Protein AF-A0A2P4SV04-F1 (afdb_monomer)

Sequence (137 aa):
MSSPLPFFAEDCDCEG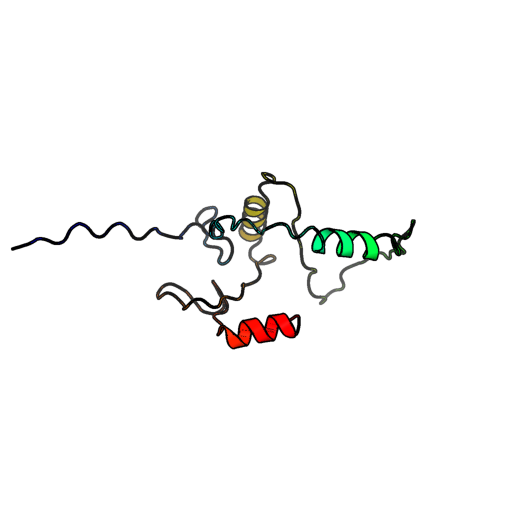YFNGQYIAGLRRSFRLSRKEKENNPNEAKQADQADAAELLTYEEVTKYQQQPGEQRRLIVLIGCLGARLNELKQKVVSENPQEYGVAVPHTTRSKKSHEKEGVEYNFVSKQSFETDVQQNK

InterPro domains:
  IPR008144 Guanylate kinase-like domain [PS50052] (72-137)
  IPR008145 Guanylate kinase/L-type calcium channel beta subunit [PF00625] (71-137)
  IPR020590 Guanylate kinase, conserved site [PS00856] (107-124)
  IPR027417 P-loop containing nucleoside triphosphate hydrolase [G3DSA:3.40.50.300] (59-137)
  IPR027417 P-loop containing nucleoside triphosphate hydrolase [SSF52540] (70-137)
  IPR050716 Membrane-associated guanylate kinase [PTHR23122] (24-137)

pLDDT: mean 76.56, std 19.96, range [33.5, 97.31]

Solvent-accessible surface area (backbone atoms only — not comparable to full-atom values): 9489 Å² total; per-residue (Å²): 138,84,79,82,76,82,82,76,71,84,80,75,87,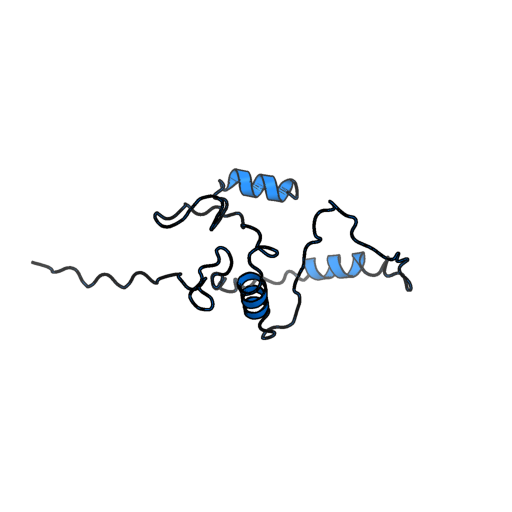74,55,29,56,56,97,87,42,79,41,66,66,56,39,79,71,77,81,73,74,80,72,82,69,80,80,58,78,66,63,65,56,56,58,63,66,65,59,73,81,70,73,63,97,70,80,94,82,76,91,84,75,92,54,95,89,58,81,81,79,88,86,84,90,82,79,63,94,86,66,51,60,70,56,53,53,49,49,54,29,71,76,36,62,92,81,40,82,72,79,61,48,77,39,62,62,82,84,57,93,91,61,48,82,72,46,55,29,39,73,41,54,63,69,57,53,54,47,30,60,75,66,76,98

Foldseek 3Di:
DDDDDDDDDDPPLDPCADPNDHAAPLGDDDPPPPPPDPPPVVVVVVVVVVPVPDPDPDDDDDDDDDDVPDDDDDDDDDDDPPPPVSVVLSVVCVVCVVRDGDAAAADQDDDDPPDDDRRNHPHDHPVVVVVCVVVVD

Structure (mmCIF, N/CA/C/O backbone):
data_AF-A0A2P4SV04-F1
#
_entry.id   AF-A0A2P4SV04-F1
#
loop_
_atom_site.group_PDB
_atom_site.id
_atom_site.type_symbol
_atom_site.label_atom_id
_atom_site.label_alt_id
_atom_site.label_comp_id
_atom_site.label_asym_id
_atom_site.label_entity_id
_atom_site.label_seq_id
_atom_site.pdbx_PDB_ins_code
_atom_site.Cartn_x
_atom_site.Cartn_y
_atom_site.Cartn_z
_atom_site.occupancy
_atom_site.B_iso_or_equiv
_atom_site.auth_seq_id
_atom_site.auth_comp_id
_atom_site.auth_asym_id
_atom_site.auth_atom_id
_atom_site.pdbx_PDB_model_num
ATOM 1 N N . MET A 1 1 ? -53.921 10.717 1.944 1.00 39.47 1 MET A N 1
ATOM 2 C CA . MET A 1 1 ? -53.130 9.478 1.791 1.00 39.47 1 MET A CA 1
ATOM 3 C C . MET A 1 1 ? -51.997 9.794 0.830 1.00 39.47 1 MET A C 1
ATOM 5 O O . MET A 1 1 ? -52.243 9.875 -0.362 1.00 39.47 1 MET A O 1
ATOM 9 N N . SER A 1 2 ? -50.817 10.127 1.356 1.00 40.94 2 SER A N 1
ATOM 10 C CA . SER A 1 2 ? -49.639 10.446 0.542 1.00 40.94 2 SER A CA 1
ATOM 11 C C . SER A 1 2 ? -48.755 9.206 0.500 1.00 40.94 2 SER A C 1
ATOM 13 O O . SER A 1 2 ? -48.275 8.756 1.538 1.00 40.94 2 SER A O 1
ATOM 15 N N . SER A 1 3 ? -48.631 8.605 -0.676 1.00 45.47 3 SER A N 1
ATOM 16 C CA . SER A 1 3 ? -47.707 7.509 -0.965 1.00 45.47 3 SER A CA 1
ATOM 17 C C . SER A 1 3 ? -46.259 8.015 -0.906 1.00 45.47 3 SER A C 1
ATOM 19 O O . SER A 1 3 ? -45.981 9.053 -1.513 1.00 45.47 3 SER A O 1
ATOM 21 N N . PRO A 1 4 ? -45.319 7.321 -0.240 1.00 44.91 4 PRO A N 1
ATOM 22 C CA . PRO A 1 4 ? -43.917 7.696 -0.318 1.00 44.91 4 PRO A CA 1
ATOM 23 C C . PRO A 1 4 ? -43.344 7.368 -1.706 1.00 44.91 4 PRO A C 1
ATOM 25 O O . PRO A 1 4 ? -43.659 6.337 -2.299 1.00 44.91 4 PRO A O 1
ATOM 28 N N . LEU A 1 5 ? -42.519 8.287 -2.209 1.00 43.22 5 LEU A N 1
ATOM 29 C CA . LEU A 1 5 ? -41.742 8.178 -3.446 1.00 43.22 5 LEU A CA 1
ATOM 30 C C . LEU A 1 5 ? -40.757 6.994 -3.394 1.00 43.22 5 LEU A C 1
ATOM 32 O O . LEU A 1 5 ? -40.357 6.587 -2.299 1.00 43.22 5 LEU A O 1
ATOM 36 N N . PRO A 1 6 ? -40.357 6.440 -4.555 1.00 42.66 6 PRO A N 1
ATOM 37 C CA . PRO A 1 6 ? -39.521 5.254 -4.607 1.00 42.66 6 PRO A CA 1
ATOM 38 C C . PRO A 1 6 ? -38.158 5.533 -3.976 1.00 42.66 6 PRO A C 1
ATOM 40 O O . PRO A 1 6 ? -37.495 6.526 -4.274 1.00 42.66 6 PRO A O 1
ATOM 43 N N . PHE A 1 7 ? -37.781 4.615 -3.093 1.00 39.22 7 PHE A N 1
ATOM 44 C CA . PHE A 1 7 ? -36.451 4.412 -2.545 1.00 39.22 7 PHE A CA 1
ATOM 45 C C . PHE A 1 7 ? -35.436 4.457 -3.699 1.00 39.22 7 PHE A C 1
ATOM 47 O O . PHE A 1 7 ? -35.372 3.533 -4.511 1.00 39.22 7 PHE A O 1
ATOM 54 N N . PHE A 1 8 ? -34.722 5.576 -3.839 1.00 34.34 8 PHE A N 1
ATOM 55 C CA . PHE A 1 8 ? -33.663 5.691 -4.834 1.00 34.34 8 PHE A CA 1
ATOM 56 C C . PHE A 1 8 ? -32.546 4.718 -4.448 1.00 34.34 8 PHE A C 1
ATOM 58 O O . PHE A 1 8 ? -32.106 4.696 -3.300 1.00 34.34 8 PHE A O 1
ATOM 65 N N . ALA A 1 9 ? -32.201 3.883 -5.426 1.00 38.31 9 ALA A N 1
ATOM 66 C CA . ALA A 1 9 ? -31.308 2.738 -5.389 1.00 38.31 9 ALA A CA 1
ATOM 67 C C . ALA A 1 9 ? -30.129 2.852 -4.409 1.00 38.31 9 ALA A C 1
ATOM 69 O O . ALA A 1 9 ? -29.406 3.845 -4.391 1.00 38.31 9 ALA A O 1
ATOM 70 N N . GLU A 1 10 ? -29.899 1.774 -3.654 1.00 35.47 10 GLU A N 1
ATOM 71 C CA . GLU A 1 10 ? -28.589 1.479 -3.085 1.00 35.47 10 GLU A CA 1
ATOM 72 C C . GLU A 1 10 ? -27.577 1.435 -4.236 1.00 35.47 10 GLU A C 1
ATOM 74 O O . GLU A 1 10 ? -27.548 0.481 -5.015 1.00 35.47 10 GLU A O 1
ATOM 79 N N . ASP A 1 11 ? -26.760 2.478 -4.364 1.00 33.50 11 ASP A N 1
ATOM 80 C CA . ASP A 1 11 ? -25.563 2.431 -5.191 1.00 33.50 11 ASP A CA 1
ATOM 81 C C . ASP A 1 11 ? -24.664 1.323 -4.618 1.00 33.50 11 ASP A C 1
ATOM 83 O O . ASP A 1 11 ? -23.983 1.486 -3.603 1.00 33.50 11 ASP A O 1
ATOM 87 N N . CYS A 1 12 ? -24.725 0.137 -5.225 1.00 41.19 12 CYS A N 1
ATOM 88 C CA . CYS A 1 12 ? -23.831 -0.966 -4.915 1.00 41.19 12 CYS A CA 1
ATOM 89 C C . CYS A 1 12 ? -22.385 -0.530 -5.206 1.00 41.19 12 CYS A C 1
ATOM 91 O O . CYS A 1 12 ? -21.933 -0.569 -6.349 1.00 41.19 12 CYS A O 1
ATOM 93 N N . ASP A 1 13 ? -21.639 -0.177 -4.155 1.00 46.00 13 ASP A N 1
ATOM 94 C CA . ASP A 1 13 ? -20.180 0.046 -4.121 1.00 46.00 13 ASP A CA 1
ATOM 95 C C . ASP A 1 13 ? -19.366 -1.249 -4.423 1.00 46.00 13 ASP A C 1
ATOM 97 O O . ASP A 1 13 ? -18.336 -1.539 -3.799 1.00 46.00 13 ASP A O 1
ATOM 101 N N . CYS A 1 14 ? -19.844 -2.100 -5.330 1.00 48.28 14 CYS A N 1
ATOM 102 C CA . CYS A 1 14 ? -19.524 -3.525 -5.379 1.00 48.28 14 CYS A CA 1
ATOM 103 C C . CYS A 1 14 ? -18.712 -3.925 -6.609 1.00 48.28 14 CYS A C 1
ATOM 105 O O . CYS A 1 14 ? -19.075 -4.871 -7.286 1.00 48.28 14 CYS A O 1
ATOM 107 N N . GLU A 1 15 ? -17.586 -3.283 -6.899 1.00 58.28 15 GLU A N 1
ATOM 108 C CA . GLU A 1 15 ? -16.706 -3.788 -7.965 1.00 58.28 15 GLU A CA 1
ATOM 109 C C . GLU A 1 15 ? -15.273 -3.916 -7.440 1.00 58.28 15 GLU A C 1
ATOM 111 O O . GLU A 1 15 ? -14.361 -3.185 -7.820 1.00 58.28 15 GLU A O 1
ATOM 116 N N . GLY A 1 16 ? -15.117 -4.826 -6.471 1.00 58.72 16 GLY A N 1
ATOM 117 C CA . GLY A 1 16 ? -13.857 -5.519 -6.164 1.00 58.72 16 GLY A CA 1
ATOM 118 C C . GLY A 1 16 ? -13.823 -6.925 -6.778 1.00 58.72 16 GLY A C 1
ATOM 119 O O . GLY A 1 16 ? -13.026 -7.756 -6.356 1.00 58.72 16 GLY A O 1
ATOM 120 N N . TYR A 1 17 ? -14.736 -7.214 -7.711 1.00 63.84 17 TYR A N 1
ATOM 121 C CA . TYR A 1 17 ? -14.799 -8.475 -8.436 1.00 63.84 17 TYR A CA 1
ATOM 122 C C . TYR A 1 17 ? -13.957 -8.370 -9.709 1.00 63.84 17 TYR A C 1
ATOM 124 O O . TYR A 1 17 ? -14.209 -7.526 -10.562 1.00 63.84 17 TYR A O 1
ATOM 132 N N . PHE A 1 18 ? -12.969 -9.248 -9.851 1.00 65.94 18 PHE A N 1
ATOM 133 C CA . PHE A 1 18 ? -12.191 -9.404 -11.077 1.00 65.94 18 PHE A CA 1
ATOM 134 C C . PHE A 1 18 ? -12.313 -10.855 -11.538 1.00 65.94 18 PHE A C 1
ATOM 136 O O . PHE A 1 18 ? -12.082 -11.771 -10.752 1.00 65.94 18 PHE A O 1
ATOM 143 N N . ASN A 1 19 ? -12.744 -11.076 -12.784 1.00 66.94 19 ASN A N 1
ATOM 144 C CA . ASN A 1 19 ? -13.056 -12.410 -13.323 1.00 66.94 19 ASN A CA 1
ATOM 145 C C . ASN A 1 19 ? -14.005 -13.249 -12.434 1.00 66.94 19 ASN A C 1
ATOM 147 O O . ASN A 1 19 ? -13.863 -14.463 -12.334 1.00 66.94 19 ASN A O 1
ATOM 151 N N . GLY A 1 20 ? -14.968 -12.605 -11.764 1.00 69.38 20 GLY A N 1
ATOM 152 C CA . GLY A 1 20 ? -15.916 -13.282 -10.868 1.00 69.38 20 GLY A CA 1
ATOM 153 C C . GLY A 1 20 ? -15.373 -13.590 -9.468 1.00 69.38 20 GLY A C 1
ATOM 154 O O . GLY A 1 20 ? -16.109 -14.127 -8.643 1.00 69.38 20 GLY A O 1
ATOM 155 N N . GLN A 1 21 ? -14.132 -13.206 -9.158 1.00 71.56 21 GLN A N 1
ATOM 156 C CA . GLN A 1 21 ? -13.528 -13.402 -7.844 1.00 71.56 21 GLN A CA 1
ATOM 157 C C . GLN A 1 21 ? -13.450 -12.088 -7.066 1.00 71.56 21 GLN A C 1
ATOM 159 O O . GLN A 1 21 ? -12.905 -11.097 -7.549 1.00 71.56 21 GLN A O 1
ATOM 164 N N . TYR A 1 22 ? -14.002 -12.084 -5.852 1.00 80.38 22 TYR A N 1
ATOM 165 C CA . TYR A 1 22 ? -13.961 -10.931 -4.957 1.00 80.38 22 TYR A CA 1
ATOM 166 C C . TYR A 1 22 ? -12.584 -10.793 -4.306 1.00 80.38 22 TYR A C 1
ATOM 168 O O . TYR A 1 22 ? -12.123 -11.706 -3.620 1.00 80.38 22 TYR A O 1
ATOM 176 N N . ILE A 1 23 ? -11.962 -9.628 -4.472 1.00 80.00 23 ILE A N 1
ATOM 177 C CA . ILE A 1 23 ? -10.719 -9.254 -3.801 1.00 80.00 23 ILE A CA 1
ATOM 178 C C . ILE A 1 23 ? -10.986 -7.981 -2.992 1.00 80.00 23 ILE A C 1
ATOM 180 O O . ILE A 1 23 ? -11.158 -6.883 -3.536 1.00 80.00 23 ILE A O 1
ATOM 184 N N . ALA A 1 24 ? -11.040 -8.131 -1.668 1.00 78.56 24 ALA A N 1
ATOM 185 C CA . ALA A 1 24 ? -11.201 -7.008 -0.749 1.00 78.56 24 ALA A CA 1
ATOM 186 C C . ALA A 1 24 ? -10.042 -6.003 -0.899 1.00 78.56 24 ALA A C 1
ATOM 188 O O . ALA A 1 24 ? -8.930 -6.372 -1.266 1.00 78.56 24 ALA A O 1
ATOM 189 N N . GLY A 1 25 ? -10.310 -4.711 -0.682 1.00 74.81 25 GLY A N 1
ATOM 190 C CA . GLY A 1 25 ? -9.308 -3.644 -0.846 1.00 74.81 25 GLY A CA 1
ATOM 191 C C . GLY A 1 25 ? -8.994 -3.247 -2.299 1.00 74.81 25 GLY A C 1
ATOM 192 O O . GLY A 1 25 ? -8.230 -2.308 -2.526 1.00 74.81 25 GLY A O 1
ATOM 193 N N . LEU A 1 26 ? -9.604 -3.909 -3.290 1.00 74.69 26 LEU A N 1
ATOM 194 C CA . LEU A 1 26 ? -9.430 -3.613 -4.721 1.00 74.69 26 LEU A CA 1
ATOM 195 C C . LEU A 1 26 ? -10.611 -2.919 -5.390 1.00 74.69 26 LEU A C 1
ATOM 197 O O . LEU A 1 26 ? -10.592 -2.688 -6.599 1.00 74.69 26 LEU A O 1
ATOM 201 N N . ARG A 1 27 ? -11.607 -2.535 -4.590 1.00 72.38 27 ARG A N 1
ATOM 202 C CA . ARG A 1 27 ? -12.754 -1.747 -5.040 1.00 72.38 27 ARG A CA 1
ATOM 203 C C . ARG A 1 27 ? 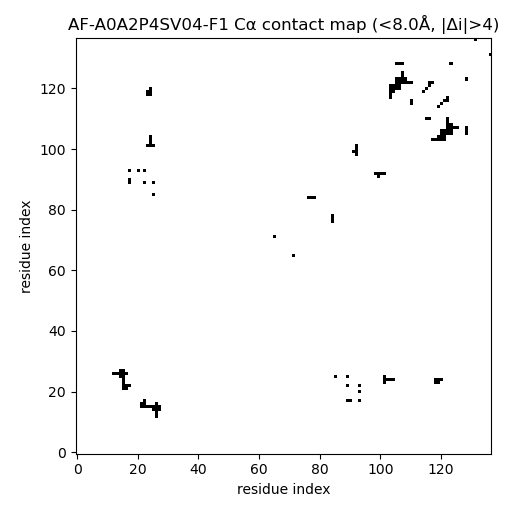-12.278 -0.413 -5.613 1.00 72.38 27 ARG A C 1
ATOM 205 O O . ARG A 1 27 ? -11.281 0.151 -5.154 1.00 72.38 27 ARG A O 1
ATOM 212 N N . ARG A 1 28 ? -13.004 0.121 -6.600 1.00 63.00 28 ARG A N 1
ATOM 213 C CA . ARG A 1 28 ? -12.768 1.488 -7.086 1.00 63.00 28 ARG A CA 1
ATOM 214 C C . ARG A 1 28 ? -12.861 2.436 -5.889 1.00 63.00 28 ARG A C 1
ATOM 216 O O . ARG A 1 28 ? -13.916 2.567 -5.281 1.00 63.00 28 ARG A O 1
ATOM 223 N N . SER A 1 29 ? -11.736 3.044 -5.521 1.00 54.53 29 SER A N 1
ATOM 224 C CA . SER A 1 29 ? -11.682 4.010 -4.429 1.00 54.53 29 SER A CA 1
ATOM 225 C C . SER A 1 29 ? -12.664 5.146 -4.695 1.00 54.53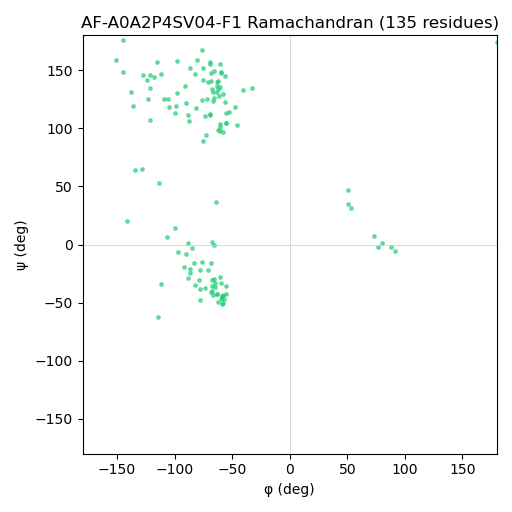 29 SER A C 1
ATOM 227 O O . SER A 1 29 ? -12.829 5.560 -5.847 1.00 54.53 29 SER A O 1
ATOM 229 N N . PHE A 1 30 ? -13.269 5.662 -3.624 1.00 50.69 30 PHE A N 1
ATOM 230 C CA . PHE A 1 30 ? -14.102 6.859 -3.642 1.00 50.69 30 PHE A CA 1
ATOM 231 C C . PHE A 1 30 ? -13.481 7.925 -4.544 1.00 50.69 30 PHE A C 1
ATOM 233 O O . PHE A 1 30 ? -12.280 8.203 -4.457 1.00 50.69 30 PHE A O 1
ATOM 240 N N . ARG A 1 31 ? -14.295 8.536 -5.410 1.00 56.78 31 ARG A N 1
ATOM 241 C CA . ARG A 1 31 ? -13.900 9.786 -6.054 1.00 56.78 31 ARG A CA 1
ATOM 242 C C . ARG A 1 31 ? -13.724 10.798 -4.929 1.00 56.78 31 ARG A C 1
ATOM 244 O O . ARG A 1 31 ? -14.707 11.338 -4.435 1.00 56.78 31 ARG A O 1
ATOM 251 N N . LEU A 1 32 ? -12.487 11.021 -4.493 1.00 48.53 32 LEU A N 1
ATOM 252 C CA . LEU A 1 32 ? -12.171 12.199 -3.705 1.00 48.53 32 LEU A CA 1
ATOM 253 C C . LEU A 1 32 ? -12.511 13.380 -4.606 1.00 48.53 32 LEU A C 1
ATOM 255 O O . LEU A 1 32 ? -11.799 13.656 -5.573 1.00 48.53 32 LEU A O 1
ATOM 259 N N . SER A 1 33 ? -1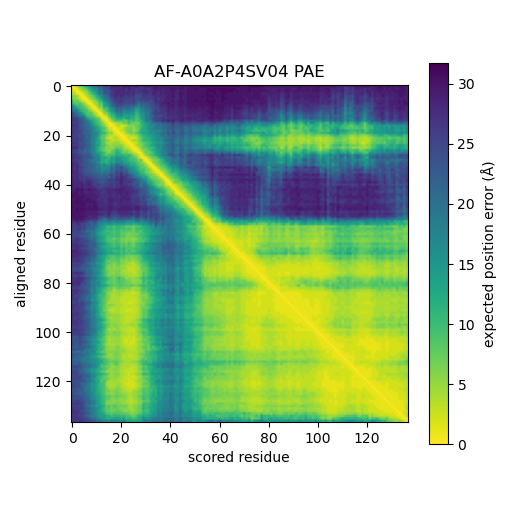3.647 14.026 -4.343 1.00 49.12 33 SER A N 1
ATOM 260 C CA . SER A 1 33 ? -13.938 15.343 -4.887 1.00 49.12 33 SER A CA 1
ATOM 261 C C . SER A 1 33 ? -12.691 16.173 -4.632 1.00 49.12 33 SER A C 1
ATOM 263 O O . SER A 1 33 ? -12.265 16.300 -3.483 1.00 49.12 33 SER A O 1
ATOM 265 N N . ARG A 1 34 ? -12.049 16.644 -5.703 1.00 53.03 34 ARG A N 1
ATOM 266 C CA . ARG A 1 34 ? -10.862 17.486 -5.615 1.00 53.03 34 ARG A CA 1
ATOM 267 C C . ARG A 1 34 ? -11.253 18.715 -4.799 1.00 53.03 34 ARG A C 1
ATOM 269 O O . ARG A 1 34 ? -11.844 19.642 -5.335 1.00 53.03 34 ARG A O 1
ATOM 276 N N . LYS A 1 35 ? -10.971 18.709 -3.497 1.00 50.97 35 LYS A N 1
ATOM 277 C CA . LYS A 1 35 ? -10.972 19.937 -2.717 1.00 50.97 35 LYS A CA 1
ATOM 278 C C . LYS A 1 35 ? -9.772 20.707 -3.238 1.00 50.97 35 LYS A C 1
ATOM 280 O O . LYS A 1 35 ? -8.647 20.223 -3.124 1.00 50.97 35 LYS A O 1
ATOM 285 N N . GLU A 1 36 ? -10.025 21.821 -3.912 1.00 53.44 36 GLU A N 1
ATOM 286 C CA . GLU A 1 36 ? -8.975 22.741 -4.330 1.00 53.44 36 GLU A CA 1
ATOM 287 C C . GLU A 1 36 ? -8.201 23.133 -3.069 1.00 53.44 36 GLU A C 1
ATOM 289 O O . GLU A 1 36 ? -8.707 23.833 -2.195 1.00 53.44 36 GLU A O 1
ATOM 294 N N . LYS A 1 37 ? -7.006 22.559 -2.908 1.00 54.84 37 LYS A N 1
ATOM 295 C CA . LYS A 1 37 ? -6.062 22.993 -1.888 1.00 54.84 37 LYS A CA 1
ATOM 296 C C . LYS A 1 37 ? -5.607 24.367 -2.364 1.00 54.84 37 LYS A C 1
ATOM 298 O O . LYS A 1 37 ? -4.974 24.447 -3.417 1.00 54.84 37 LYS A O 1
ATOM 303 N N . GLU A 1 38 ? -5.983 25.431 -1.654 1.00 57.03 38 GLU A N 1
ATOM 304 C CA . GLU A 1 38 ? -5.384 26.746 -1.880 1.00 57.03 38 GLU A CA 1
ATOM 305 C C . GLU A 1 38 ? -3.871 26.565 -1.796 1.00 57.03 38 GLU A C 1
ATOM 307 O O . GLU A 1 38 ? -3.322 26.123 -0.783 1.00 57.03 38 GLU A O 1
ATOM 312 N N . ASN A 1 39 ? -3.219 26.777 -2.933 1.00 50.25 39 ASN A N 1
ATOM 313 C CA . ASN A 1 39 ? -1.805 26.534 -3.105 1.00 50.25 39 ASN A CA 1
ATOM 314 C C . ASN A 1 39 ? -1.070 27.633 -2.340 1.00 50.25 39 ASN A C 1
ATOM 316 O O . ASN A 1 39 ? -0.913 28.737 -2.854 1.00 50.25 39 ASN A O 1
ATOM 320 N N . ASN A 1 40 ? -0.699 27.372 -1.086 1.00 52.94 40 ASN A N 1
ATOM 321 C CA . ASN A 1 40 ? 0.111 28.304 -0.322 1.00 52.94 40 ASN A CA 1
ATOM 322 C C . ASN A 1 40 ? 1.542 28.229 -0.893 1.00 52.94 40 ASN A C 1
ATOM 324 O O . ASN A 1 40 ? 2.207 27.205 -0.712 1.00 52.94 40 ASN A O 1
ATOM 328 N N . PRO A 1 41 ? 2.048 29.268 -1.586 1.00 55.66 41 PRO A N 1
ATOM 329 C CA . PRO A 1 41 ? 3.318 29.214 -2.321 1.00 55.66 41 PRO A CA 1
ATOM 330 C C . PRO A 1 41 ? 4.556 29.046 -1.421 1.00 55.66 41 PRO A C 1
ATOM 332 O O . PRO A 1 41 ? 5.678 28.987 -1.923 1.00 55.66 41 PRO A O 1
ATOM 335 N N . ASN A 1 42 ? 4.366 28.975 -0.100 1.00 51.84 42 ASN A N 1
ATOM 336 C CA . ASN A 1 42 ? 5.416 28.721 0.879 1.00 51.84 42 ASN A CA 1
ATOM 337 C C . ASN A 1 42 ? 5.686 27.224 1.129 1.00 51.84 42 ASN A C 1
ATOM 339 O O . ASN A 1 42 ? 6.813 26.901 1.488 1.00 51.84 42 ASN A O 1
ATOM 343 N N . GLU A 1 43 ? 4.732 26.307 0.898 1.00 52.97 43 GLU A N 1
ATOM 344 C CA . GLU A 1 43 ? 4.976 24.856 1.082 1.00 52.97 43 GLU A CA 1
ATOM 345 C C . GLU A 1 43 ? 5.861 24.280 -0.038 1.00 52.97 43 GLU A C 1
ATOM 347 O O . GLU A 1 43 ? 6.754 23.477 0.219 1.00 52.97 43 GLU A O 1
ATOM 352 N N . ALA A 1 44 ? 5.676 24.745 -1.279 1.00 49.72 44 ALA A N 1
ATOM 353 C CA . ALA A 1 44 ? 6.477 24.307 -2.426 1.00 49.72 44 ALA A CA 1
ATOM 354 C C . ALA A 1 44 ? 7.959 24.716 -2.318 1.00 49.72 44 ALA A C 1
ATOM 356 O O . ALA A 1 44 ? 8.831 24.010 -2.810 1.00 49.72 44 ALA A O 1
ATOM 357 N N . LYS A 1 45 ? 8.253 25.833 -1.640 1.00 48.03 45 LYS A N 1
ATOM 358 C CA . LYS A 1 45 ? 9.623 26.347 -1.474 1.00 48.03 45 LYS A CA 1
ATOM 359 C C . LYS A 1 45 ? 10.435 25.597 -0.418 1.00 48.03 45 LYS A C 1
ATOM 361 O O . LYS A 1 45 ? 11.657 25.667 -0.452 1.00 48.03 45 LYS A O 1
ATOM 366 N N . GLN A 1 46 ? 9.776 24.910 0.518 1.00 49.41 46 GLN A N 1
ATOM 367 C CA . GLN A 1 46 ? 10.458 24.152 1.572 1.00 49.41 46 GLN A CA 1
ATOM 368 C C . GLN A 1 46 ? 10.907 22.766 1.095 1.00 49.41 46 GLN A C 1
ATOM 370 O O . GLN A 1 46 ? 11.982 22.322 1.484 1.00 49.41 46 GLN A O 1
ATOM 375 N N . ALA A 1 47 ? 10.134 22.119 0.215 1.00 50.72 47 ALA A N 1
ATOM 376 C CA . ALA A 1 47 ? 10.524 20.844 -0.393 1.00 50.72 47 ALA A CA 1
ATOM 377 C C . ALA A 1 47 ? 11.728 21.001 -1.343 1.00 50.72 47 ALA A C 1
ATOM 379 O O . ALA A 1 47 ? 12.652 20.198 -1.310 1.00 50.72 47 ALA A O 1
ATOM 380 N N . ASP A 1 48 ? 11.761 22.088 -2.119 1.00 48.88 48 ASP A N 1
ATOM 381 C CA . ASP A 1 48 ? 12.797 22.350 -3.132 1.00 48.88 48 ASP A CA 1
ATOM 382 C C . ASP A 1 48 ? 14.179 22.691 -2.526 1.00 48.88 48 ASP A C 1
ATOM 384 O O . ASP A 1 48 ? 15.215 22.529 -3.165 1.00 48.88 48 ASP A O 1
ATOM 388 N N . GLN A 1 49 ? 14.217 23.151 -1.267 1.00 49.12 49 GLN A N 1
ATOM 389 C CA . GLN A 1 49 ? 15.463 23.507 -0.569 1.00 49.12 49 GLN A CA 1
ATOM 390 C C . GLN A 1 49 ? 16.081 22.365 0.246 1.00 49.12 49 GLN A C 1
ATOM 392 O O . GLN A 1 49 ? 17.269 22.439 0.558 1.00 49.12 49 GLN A O 1
ATOM 397 N N . ALA A 1 50 ? 15.314 21.326 0.588 1.00 50.22 50 ALA A N 1
ATOM 398 C CA . ALA A 1 50 ? 15.819 20.175 1.338 1.00 50.22 50 ALA A CA 1
ATOM 399 C C . ALA A 1 50 ? 16.397 19.074 0.427 1.00 50.22 50 ALA A C 1
ATOM 401 O O . ALA A 1 50 ? 17.327 18.387 0.835 1.00 50.22 50 ALA A O 1
ATOM 402 N N . ASP A 1 51 ? 15.904 18.946 -0.810 1.00 52.19 51 ASP A N 1
ATOM 403 C CA . ASP A 1 51 ? 16.281 17.861 -1.736 1.00 52.19 51 ASP A CA 1
ATOM 404 C C . ASP A 1 51 ? 17.538 18.151 -2.577 1.00 52.19 51 ASP A C 1
ATOM 406 O O . ASP A 1 51 ? 18.194 17.242 -3.084 1.00 52.19 51 ASP A O 1
ATOM 410 N N . ALA A 1 52 ? 17.915 19.422 -2.740 1.00 55.78 52 ALA A N 1
ATOM 411 C CA . ALA A 1 52 ? 19.057 19.786 -3.583 1.00 55.78 52 ALA A CA 1
ATOM 412 C C . ALA A 1 52 ? 20.427 19.502 -2.932 1.00 55.78 52 ALA A C 1
ATOM 414 O O . ALA A 1 52 ? 21.447 19.529 -3.620 1.00 55.78 52 ALA A O 1
ATOM 415 N N . ALA A 1 53 ? 20.472 19.258 -1.617 1.00 56.25 53 ALA A N 1
ATOM 416 C CA . ALA A 1 53 ? 21.721 19.151 -0.862 1.00 56.25 53 ALA A CA 1
ATOM 417 C C . ALA A 1 53 ? 22.306 17.726 -0.781 1.00 56.25 53 ALA A C 1
ATOM 419 O O . ALA A 1 53 ? 23.438 17.582 -0.325 1.00 56.25 53 ALA A O 1
ATOM 420 N N . GLU A 1 54 ? 21.591 16.687 -1.233 1.00 62.62 54 GLU A N 1
ATOM 421 C CA . GLU A 1 54 ? 22.006 15.290 -0.999 1.00 62.62 54 GLU A CA 1
ATOM 422 C C . GLU A 1 54 ? 21.759 14.341 -2.188 1.00 62.62 54 GLU A C 1
ATOM 424 O O . GLU A 1 54 ? 21.742 13.122 -2.043 1.00 62.62 54 GLU A O 1
ATOM 429 N N . LEU A 1 55 ? 21.609 14.870 -3.405 1.00 73.38 55 LEU A N 1
ATOM 430 C CA . LEU A 1 55 ? 21.638 14.036 -4.610 1.00 73.38 55 LEU A CA 1
ATOM 431 C C . LEU A 1 55 ? 23.086 13.634 -4.918 1.00 73.38 55 LEU A C 1
ATOM 433 O O . LEU A 1 55 ? 23.810 14.330 -5.633 1.00 73.38 55 LEU A O 1
ATOM 437 N N . LEU A 1 56 ? 23.523 12.507 -4.355 1.00 80.69 56 LEU A N 1
ATOM 438 C CA . LEU A 1 56 ? 24.794 11.888 -4.723 1.00 80.69 56 LEU A CA 1
ATOM 439 C C . LEU A 1 56 ? 24.778 11.520 -6.213 1.00 80.69 56 LEU A C 1
ATOM 441 O O . LEU A 1 56 ? 23.828 10.917 -6.707 1.00 80.69 56 LEU A O 1
ATOM 445 N N . THR A 1 57 ? 25.866 11.818 -6.929 1.00 88.88 57 THR A N 1
ATOM 446 C CA . THR A 1 57 ? 26.033 11.402 -8.335 1.00 88.88 57 THR A CA 1
ATOM 447 C C . THR A 1 57 ? 26.003 9.877 -8.488 1.00 88.88 57 THR A C 1
ATOM 449 O O . THR A 1 57 ? 25.625 9.368 -9.541 1.00 88.88 57 THR A O 1
ATOM 452 N N . TYR A 1 58 ? 26.409 9.154 -7.440 1.00 91.56 58 TYR A N 1
ATOM 453 C CA . TYR A 1 58 ? 26.430 7.698 -7.384 1.00 91.56 58 TYR A CA 1
ATOM 454 C C . TYR A 1 58 ? 25.917 7.216 -6.028 1.00 91.56 58 TYR A C 1
ATOM 456 O O . TYR A 1 58 ? 26.381 7.679 -4.988 1.00 91.56 58 TYR A O 1
ATOM 464 N N . GLU A 1 59 ? 24.998 6.258 -6.057 1.00 89.75 59 GLU A N 1
ATOM 465 C CA . GLU A 1 59 ? 24.502 5.542 -4.882 1.00 89.75 59 GLU A CA 1
ATOM 466 C C . GLU A 1 59 ? 25.237 4.198 -4.766 1.00 89.75 59 GLU A C 1
ATOM 468 O O . GLU A 1 59 ? 25.341 3.454 -5.746 1.00 89.75 59 GLU A O 1
ATOM 473 N N . GLU A 1 60 ? 25.771 3.878 -3.585 1.00 92.25 60 GLU A N 1
ATOM 474 C CA . GLU A 1 60 ? 26.343 2.553 -3.332 1.00 92.25 60 GLU A CA 1
ATOM 475 C C . GLU A 1 60 ? 25.218 1.516 -3.234 1.00 92.25 60 GLU A C 1
ATOM 477 O O . GLU A 1 60 ? 24.300 1.648 -2.427 1.00 92.25 60 GLU A O 1
ATOM 482 N N . VAL A 1 61 ? 25.298 0.452 -4.038 1.00 94.69 61 VAL A N 1
ATOM 483 C CA . VAL A 1 61 ? 24.278 -0.604 -4.083 1.00 94.69 61 VAL A CA 1
ATOM 484 C C . VAL A 1 61 ? 24.897 -1.986 -3.891 1.00 94.69 61 VAL A C 1
ATOM 486 O O . VAL A 1 61 ? 26.001 -2.266 -4.352 1.00 94.69 61 VAL A O 1
ATOM 489 N N . THR A 1 62 ? 24.159 -2.890 -3.243 1.00 95.31 62 THR A N 1
ATOM 490 C CA . THR A 1 62 ? 24.537 -4.304 -3.073 1.00 95.31 62 THR A CA 1
ATOM 491 C C . THR A 1 62 ? 23.468 -5.221 -3.663 1.00 95.31 62 THR A C 1
ATOM 493 O O . THR A 1 62 ? 22.271 -4.933 -3.603 1.00 95.31 62 THR A O 1
ATOM 496 N N . LYS A 1 63 ? 23.884 -6.364 -4.224 1.00 94.81 63 LYS A N 1
ATOM 497 C CA . LYS A 1 63 ? 22.955 -7.372 -4.747 1.00 94.81 63 LYS A CA 1
ATOM 498 C C . LYS A 1 63 ? 22.146 -7.996 -3.610 1.00 94.81 63 LYS A C 1
ATOM 500 O O . LYS A 1 63 ? 22.704 -8.611 -2.706 1.00 94.81 63 LYS A O 1
ATOM 505 N N . TYR A 1 64 ? 20.825 -7.917 -3.718 1.00 92.88 64 TYR A N 1
ATOM 506 C CA . TYR A 1 64 ? 19.920 -8.641 -2.836 1.00 92.88 64 TYR A CA 1
ATOM 507 C C . TYR A 1 64 ? 19.557 -10.016 -3.409 1.00 92.88 64 TYR A C 1
ATOM 509 O O . TYR A 1 64 ? 19.244 -10.143 -4.594 1.00 92.88 64 TYR A O 1
ATOM 517 N N . GLN A 1 65 ? 19.561 -11.037 -2.551 1.00 92.25 65 GLN A N 1
ATOM 518 C CA . GLN A 1 65 ? 19.055 -12.372 -2.848 1.00 92.25 65 GLN A CA 1
ATOM 519 C C . GLN A 1 65 ? 18.229 -12.861 -1.660 1.00 92.25 65 GLN A C 1
ATOM 521 O O . GLN A 1 65 ? 18.761 -12.982 -0.556 1.00 92.25 65 GLN A O 1
ATOM 526 N N . GLN A 1 66 ? 16.946 -13.133 -1.907 1.00 91.31 66 GLN A N 1
ATOM 527 C CA . GLN A 1 66 ? 16.018 -13.601 -0.881 1.00 91.31 66 GLN A CA 1
ATOM 528 C C . GLN A 1 66 ? 16.491 -14.941 -0.309 1.00 91.31 66 GLN A C 1
ATOM 530 O O . GLN A 1 66 ? 16.758 -15.882 -1.064 1.00 91.31 66 GLN A O 1
ATOM 535 N N . GLN A 1 67 ? 16.589 -15.027 1.017 1.00 94.19 67 GLN A N 1
ATOM 536 C CA . GLN A 1 67 ? 16.977 -16.257 1.704 1.00 94.19 67 GLN A CA 1
ATOM 537 C C . GLN A 1 67 ? 15.763 -17.161 1.976 1.00 94.19 67 GLN A C 1
ATOM 539 O O . GLN A 1 67 ? 14.647 -16.663 2.157 1.00 94.19 67 GLN A O 1
ATOM 544 N N . PRO A 1 68 ? 15.942 -18.495 2.048 1.00 93.25 68 PRO A N 1
ATOM 545 C CA . PRO A 1 68 ? 14.876 -19.394 2.478 1.00 93.25 68 PRO A CA 1
ATOM 546 C C . PRO A 1 68 ? 14.348 -18.997 3.866 1.00 93.25 68 PRO A C 1
ATOM 548 O O . PRO A 1 68 ? 15.109 -18.930 4.827 1.00 93.25 68 PRO A O 1
ATOM 551 N N . GLY A 1 69 ? 13.044 -18.729 3.968 1.00 89.62 69 GLY A N 1
ATOM 552 C CA . GLY A 1 69 ? 12.390 -18.294 5.211 1.00 89.62 69 GLY A CA 1
ATOM 553 C C . GLY A 1 69 ? 12.307 -16.776 5.412 1.00 89.62 69 GLY A C 1
ATOM 554 O O . GLY A 1 69 ? 11.652 -16.329 6.350 1.00 89.62 69 GLY A O 1
ATOM 555 N N . GLU A 1 70 ? 12.909 -15.974 4.531 1.00 93.50 70 GLU A N 1
ATOM 556 C CA . GLU A 1 70 ? 12.773 -14.517 4.565 1.00 93.50 70 GLU A CA 1
ATOM 557 C C . GLU A 1 70 ? 11.397 -14.073 4.044 1.00 93.50 70 GLU A C 1
ATOM 559 O O . GLU A 1 70 ? 10.869 -14.617 3.065 1.00 93.50 70 GLU A O 1
ATOM 564 N N . GLN A 1 71 ? 10.817 -13.053 4.683 1.00 89.81 71 GLN A N 1
ATOM 565 C CA . GLN A 1 71 ? 9.561 -12.464 4.226 1.00 89.81 71 GLN A CA 1
ATOM 566 C C . GLN A 1 71 ? 9.723 -11.855 2.829 1.00 89.81 71 GLN A C 1
ATOM 568 O O . GLN A 1 71 ? 10.741 -11.244 2.504 1.00 89.81 71 GLN A O 1
ATOM 573 N N . ARG A 1 72 ? 8.695 -12.016 1.988 1.00 90.50 72 ARG A N 1
ATOM 574 C CA . ARG A 1 72 ? 8.679 -11.412 0.652 1.00 90.50 72 ARG A CA 1
ATOM 575 C C . ARG A 1 72 ? 8.696 -9.886 0.775 1.00 90.50 72 ARG A C 1
ATOM 577 O O . ARG A 1 72 ? 7.954 -9.320 1.575 1.00 90.50 72 ARG A O 1
ATOM 584 N N . ARG A 1 73 ? 9.506 -9.221 -0.053 1.00 93.25 73 ARG A N 1
ATOM 585 C CA . ARG A 1 73 ? 9.506 -7.754 -0.154 1.00 93.25 73 ARG A CA 1
ATOM 586 C C . ARG A 1 73 ? 8.180 -7.243 -0.715 1.00 93.25 73 ARG A C 1
ATOM 588 O O . ARG A 1 73 ? 7.543 -7.902 -1.536 1.00 93.25 73 ARG A O 1
ATOM 595 N N . LEU A 1 74 ? 7.801 -6.039 -0.296 1.00 93.81 74 LEU A N 1
ATOM 596 C CA . LEU A 1 74 ? 6.624 -5.350 -0.813 1.00 93.81 74 LEU A CA 1
ATOM 597 C C . LEU A 1 74 ? 6.831 -4.940 -2.274 1.00 93.81 74 LEU A C 1
ATOM 599 O O . LEU A 1 74 ? 7.904 -4.476 -2.657 1.00 93.81 74 LEU A O 1
ATOM 603 N N . ILE A 1 75 ? 5.773 -5.074 -3.074 1.00 94.38 75 ILE A N 1
ATOM 604 C CA . ILE A 1 75 ? 5.733 -4.601 -4.458 1.00 94.38 75 ILE A CA 1
ATOM 605 C C . ILE A 1 75 ? 4.890 -3.330 -4.492 1.00 94.38 75 ILE A C 1
ATOM 607 O O . ILE A 1 75 ? 3.697 -3.359 -4.186 1.00 94.38 75 ILE A O 1
ATOM 611 N N . VAL A 1 76 ? 5.508 -2.218 -4.888 1.00 94.06 76 VAL A N 1
ATOM 612 C CA . VAL A 1 76 ? 4.839 -0.922 -5.045 1.00 94.06 76 VAL A CA 1
ATOM 613 C C . VAL A 1 76 ? 4.746 -0.596 -6.531 1.00 94.06 76 VAL A C 1
ATOM 615 O O . VAL A 1 76 ? 5.750 -0.593 -7.238 1.00 94.06 76 VAL A O 1
ATOM 618 N N . LEU A 1 77 ? 3.530 -0.334 -7.013 1.00 91.81 77 LEU A N 1
ATOM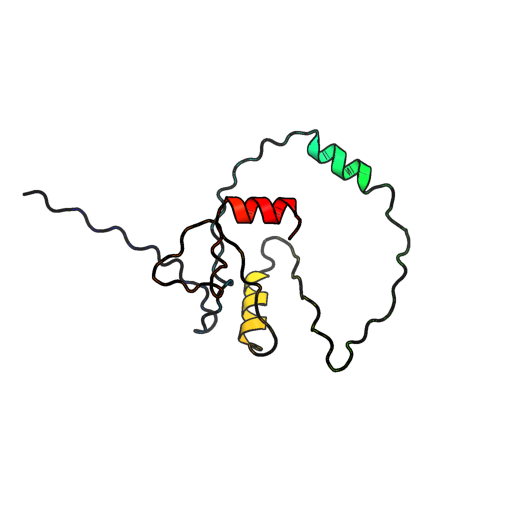 619 C CA . LEU A 1 77 ? 3.277 0.037 -8.404 1.00 91.81 77 LEU A CA 1
ATOM 620 C C . LEU A 1 77 ? 3.126 1.558 -8.511 1.00 91.81 77 LEU A C 1
ATOM 622 O O . LEU A 1 77 ? 2.212 2.129 -7.917 1.00 91.81 77 LEU A O 1
ATOM 626 N N . ILE A 1 78 ? 3.997 2.196 -9.293 1.00 92.56 78 ILE A N 1
ATOM 627 C CA . ILE A 1 78 ? 4.018 3.645 -9.538 1.00 92.56 78 ILE A CA 1
ATOM 628 C C . ILE A 1 78 ? 3.938 3.878 -11.052 1.00 92.56 78 ILE A C 1
ATOM 630 O O . ILE A 1 78 ? 4.509 3.118 -11.831 1.00 92.56 78 ILE A O 1
ATOM 634 N N . GLY A 1 79 ? 3.208 4.903 -11.491 1.00 91.12 79 GLY A N 1
ATOM 635 C CA . GLY A 1 79 ? 3.014 5.186 -12.913 1.00 91.12 79 GLY A CA 1
ATOM 636 C C . GLY A 1 79 ? 2.132 6.406 -13.171 1.00 91.12 79 GLY A C 1
ATOM 637 O O . GLY A 1 79 ? 1.582 7.000 -12.244 1.00 91.12 79 GLY A O 1
ATOM 638 N N . CYS A 1 80 ? 2.005 6.785 -14.444 1.00 92.19 80 CYS A N 1
ATOM 639 C CA . CYS A 1 80 ? 1.229 7.947 -14.872 1.00 92.19 80 CYS A CA 1
ATOM 640 C C . CYS A 1 80 ? -0.292 7.704 -14.847 1.00 92.19 80 CYS A C 1
ATOM 642 O O . CYS A 1 80 ? -0.784 6.573 -14.754 1.00 92.19 80 CYS A O 1
ATOM 644 N N . LEU A 1 81 ? -1.061 8.791 -14.968 1.00 85.56 81 LEU A N 1
ATOM 645 C CA . LEU A 1 81 ? -2.511 8.714 -15.136 1.00 85.56 81 LEU A CA 1
ATOM 646 C C . LEU A 1 81 ? -2.852 7.888 -16.386 1.00 85.56 81 LEU A C 1
ATOM 648 O O . LEU A 1 81 ? -2.325 8.132 -17.465 1.00 85.56 81 LEU A O 1
ATOM 652 N N . GLY A 1 82 ? -3.743 6.906 -16.234 1.00 83.12 82 GLY A N 1
ATOM 653 C CA . GLY A 1 82 ? -4.134 6.009 -17.326 1.00 83.12 82 GLY A CA 1
ATOM 654 C C . GLY A 1 82 ? -3.258 4.763 -17.498 1.00 83.12 82 GLY A C 1
ATOM 655 O O . GLY A 1 82 ? -3.617 3.908 -18.298 1.00 83.12 82 GLY A O 1
ATOM 656 N N . ALA A 1 83 ? -2.195 4.569 -16.705 1.00 87.19 83 ALA A N 1
ATOM 657 C CA . ALA A 1 83 ? -1.337 3.373 -16.761 1.00 87.19 83 ALA A CA 1
ATOM 658 C C . ALA A 1 83 ? -2.011 2.057 -16.299 1.00 87.19 83 ALA A C 1
ATOM 660 O O . ALA A 1 83 ? -1.367 1.014 -16.247 1.00 87.19 83 ALA A O 1
ATOM 661 N N . ARG A 1 84 ? -3.303 2.090 -15.933 1.00 88.75 84 ARG A N 1
ATOM 662 C CA . ARG A 1 84 ? -4.111 0.922 -15.518 1.00 88.75 84 ARG A CA 1
ATOM 663 C C . ARG A 1 84 ? -3.488 0.093 -14.378 1.00 88.75 84 ARG A C 1
ATOM 665 O O . ARG A 1 84 ? -3.751 -1.100 -14.260 1.00 88.75 84 ARG A O 1
ATOM 672 N N . LEU A 1 85 ? -2.734 0.731 -13.473 1.00 89.88 85 LEU A N 1
ATOM 673 C CA . LEU A 1 85 ? -2.069 0.062 -12.339 1.00 89.88 85 LEU A CA 1
ATOM 674 C C . LEU A 1 85 ? -3.033 -0.741 -11.457 1.00 89.88 85 LEU A C 1
ATOM 676 O O . LEU A 1 85 ? -2.688 -1.815 -10.976 1.00 89.88 85 LEU A O 1
ATOM 680 N N . ASN A 1 86 ? -4.260 -0.250 -11.265 1.00 86.44 86 ASN A N 1
ATOM 681 C CA . ASN A 1 86 ? -5.277 -0.965 -10.493 1.00 86.44 86 ASN A CA 1
ATOM 682 C C . ASN A 1 86 ? -5.708 -2.277 -11.151 1.00 86.44 86 ASN A C 1
ATOM 684 O O . ASN A 1 86 ? -6.036 -3.227 -10.447 1.00 86.44 86 ASN A O 1
ATOM 688 N N . GLU A 1 87 ? -5.722 -2.331 -12.478 1.00 88.00 87 GLU A N 1
ATOM 689 C CA . GLU A 1 87 ? -6.090 -3.534 -13.220 1.00 88.00 87 GLU A CA 1
ATOM 690 C C . GLU A 1 87 ? -4.937 -4.532 -13.233 1.00 88.00 87 GLU A C 1
ATOM 692 O O . GLU A 1 87 ? -5.155 -5.723 -13.042 1.00 88.00 87 GLU A O 1
ATOM 697 N N . LEU A 1 88 ? -3.699 -4.041 -13.358 1.00 91.00 88 LEU A N 1
ATOM 698 C CA . LEU A 1 88 ? -2.506 -4.866 -13.186 1.00 91.00 88 LEU A CA 1
ATOM 699 C C . LEU A 1 88 ? -2.468 -5.485 -11.783 1.00 91.00 88 LEU A C 1
ATOM 701 O O . LEU A 1 88 ? -2.277 -6.689 -11.646 1.00 91.00 88 LEU A O 1
ATOM 705 N N . LYS A 1 89 ? -2.724 -4.680 -10.746 1.00 90.69 89 LYS A N 1
ATOM 706 C CA . LYS A 1 89 ? -2.812 -5.144 -9.358 1.00 90.69 89 LYS A CA 1
ATOM 707 C C . LYS A 1 89 ? -3.895 -6.218 -9.183 1.00 90.69 89 LYS A C 1
ATOM 709 O O . LYS A 1 89 ? -3.626 -7.239 -8.561 1.00 90.69 89 LYS A O 1
ATOM 714 N N . GLN A 1 90 ? -5.087 -6.018 -9.759 1.00 88.69 90 GLN A N 1
ATOM 715 C CA . GLN A 1 90 ? -6.166 -7.022 -9.772 1.00 88.69 90 GLN A CA 1
ATOM 716 C C . GLN A 1 90 ? -5.730 -8.321 -10.431 1.00 88.69 90 GLN A C 1
ATOM 718 O O . GLN A 1 90 ? -5.866 -9.383 -9.828 1.00 88.69 90 GLN A O 1
ATOM 723 N N . LYS A 1 91 ? -5.148 -8.226 -11.625 1.00 90.12 91 LYS A N 1
ATOM 724 C CA . LYS A 1 91 ? -4.690 -9.380 -12.387 1.00 90.12 91 LYS A CA 1
ATOM 725 C C . LYS A 1 91 ? -3.659 -10.197 -11.605 1.00 90.12 91 LYS A C 1
ATOM 727 O O . LYS A 1 91 ? -3.875 -11.387 -11.406 1.00 90.12 91 LYS A O 1
ATOM 732 N N . VAL A 1 92 ? -2.616 -9.551 -11.077 1.00 92.62 92 VAL A N 1
ATOM 733 C CA . VAL A 1 92 ? -1.533 -10.206 -10.317 1.00 92.62 92 VAL A CA 1
ATOM 734 C C . VAL A 1 92 ? -2.065 -10.976 -9.107 1.00 92.62 92 VAL A C 1
ATOM 736 O O . VAL A 1 92 ? -1.698 -12.135 -8.912 1.00 92.62 92 VAL A O 1
ATOM 739 N N . VAL A 1 93 ? -2.952 -10.358 -8.320 1.00 91.94 93 VAL A N 1
ATOM 740 C CA . VAL A 1 93 ? -3.553 -11.006 -7.144 1.00 91.94 93 VAL A CA 1
ATOM 741 C C . VAL A 1 93 ? -4.495 -12.137 -7.560 1.00 91.94 93 VAL A C 1
ATOM 743 O O . VAL A 1 93 ? -4.475 -13.198 -6.948 1.00 91.94 93 VAL A O 1
ATOM 746 N N . SER A 1 94 ? -5.293 -11.946 -8.614 1.00 89.44 94 SER A N 1
ATOM 747 C CA . SER A 1 94 ? -6.237 -12.968 -9.084 1.00 89.44 94 SER A CA 1
ATOM 748 C C . SER A 1 94 ? -5.557 -14.204 -9.676 1.00 89.44 94 SER A C 1
ATOM 750 O O . SER A 1 94 ? -6.050 -15.312 -9.495 1.00 89.44 94 SER A O 1
ATOM 752 N N . GLU A 1 95 ? -4.424 -14.027 -10.361 1.00 92.06 95 GLU A N 1
ATOM 753 C CA . GLU A 1 95 ? -3.681 -15.124 -10.988 1.00 92.06 95 GLU A CA 1
ATOM 754 C C . GLU A 1 95 ? -2.852 -15.908 -9.964 1.00 92.06 95 GLU A C 1
ATOM 756 O O . GLU A 1 95 ? -2.678 -17.113 -10.124 1.00 92.06 95 GLU A O 1
ATOM 761 N N . ASN A 1 96 ? -2.380 -15.258 -8.890 1.00 92.12 96 ASN A N 1
ATOM 762 C CA . ASN A 1 96 ? -1.544 -15.896 -7.864 1.00 92.12 96 ASN A CA 1
ATOM 763 C C . ASN A 1 96 ? -2.018 -15.539 -6.437 1.00 92.12 96 ASN A C 1
ATOM 765 O O . ASN A 1 96 ? -1.277 -14.919 -5.665 1.00 92.12 96 ASN A O 1
ATOM 769 N N . PRO A 1 97 ? -3.238 -15.947 -6.040 1.00 90.06 97 PRO A N 1
ATOM 770 C CA . PRO A 1 97 ? -3.848 -15.540 -4.769 1.00 90.06 97 PRO A CA 1
ATOM 771 C C . PRO A 1 97 ? -3.152 -16.116 -3.528 1.00 90.06 97 PRO A C 1
ATOM 773 O O . PRO A 1 97 ? -3.384 -15.647 -2.420 1.00 90.06 97 PRO A O 1
ATOM 776 N N . GLN A 1 98 ? -2.312 -17.143 -3.694 1.00 90.50 98 GLN A N 1
ATOM 777 C CA . GLN A 1 98 ? -1.517 -17.725 -2.605 1.00 90.50 98 GLN A CA 1
ATOM 778 C C . GLN A 1 98 ? -0.221 -16.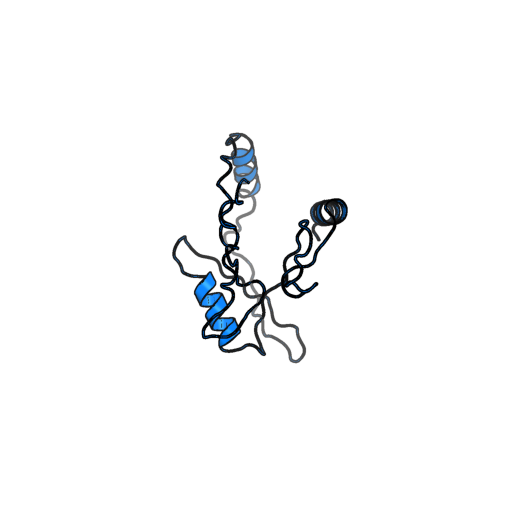945 -2.334 1.00 90.50 98 GLN A C 1
ATOM 780 O O . GLN A 1 98 ? 0.409 -17.130 -1.295 1.00 90.50 98 GLN A O 1
ATOM 785 N N . GLU A 1 99 ? 0.195 -16.091 -3.272 1.00 90.81 99 GLU A N 1
ATOM 786 C CA . GLU A 1 99 ? 1.470 -15.371 -3.205 1.00 90.81 99 GLU A CA 1
ATOM 787 C C . GLU A 1 99 ? 1.294 -13.872 -2.999 1.00 90.81 99 GLU A C 1
ATOM 789 O O . GLU A 1 99 ? 2.109 -13.252 -2.311 1.00 90.81 99 GLU A O 1
ATOM 794 N N . TYR A 1 100 ? 0.230 -13.298 -3.563 1.00 92.44 100 TYR A N 1
ATOM 795 C CA . TYR A 1 100 ? -0.045 -11.872 -3.485 1.00 92.44 100 TYR A CA 1
ATOM 796 C C . TYR A 1 100 ? -1.359 -11.585 -2.774 1.00 92.44 100 TYR A C 1
ATOM 798 O O . TYR A 1 100 ? -2.366 -12.266 -2.948 1.00 92.44 100 TYR A O 1
ATOM 806 N N . GLY A 1 101 ? -1.346 -10.492 -2.023 1.00 91.19 101 GLY A N 1
ATOM 807 C CA . GLY A 1 101 ? -2.518 -9.884 -1.422 1.00 91.19 101 GLY A CA 1
ATOM 808 C C . GLY A 1 101 ? -2.364 -8.371 -1.422 1.00 91.19 101 GLY A C 1
ATOM 809 O O . GLY A 1 101 ? -1.329 -7.831 -1.821 1.00 91.19 101 GLY A O 1
ATOM 810 N N . VAL A 1 102 ? -3.401 -7.678 -0.969 1.00 91.44 102 VAL A N 1
ATOM 811 C CA . VAL A 1 102 ? -3.351 -6.232 -0.756 1.00 91.44 102 VAL A CA 1
ATOM 812 C C . VAL A 1 102 ? -3.425 -5.915 0.725 1.00 91.44 102 VAL A C 1
ATOM 814 O O . VAL A 1 102 ? -4.076 -6.626 1.487 1.00 91.44 102 VAL A O 1
ATOM 817 N N . ALA A 1 103 ? -2.740 -4.848 1.132 1.00 91.88 1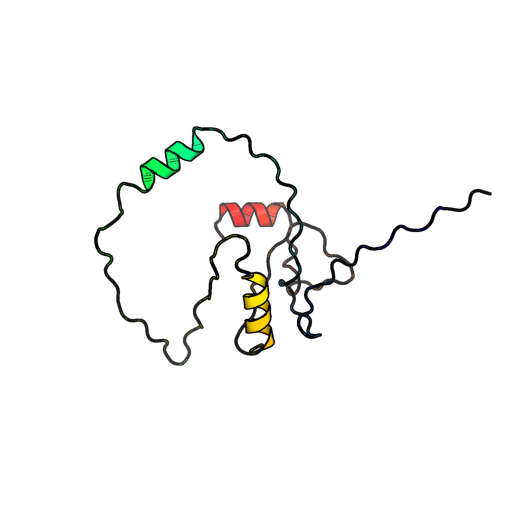03 ALA A N 1
ATOM 818 C CA . ALA A 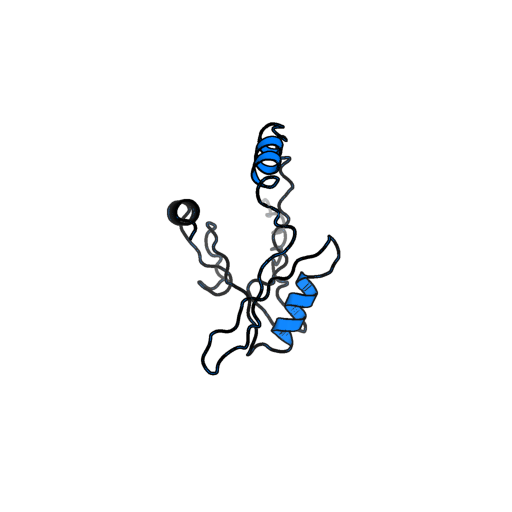1 103 ? -2.821 -4.362 2.499 1.00 91.88 103 ALA A CA 1
ATOM 819 C C . ALA A 1 103 ? -4.250 -3.898 2.812 1.00 91.88 103 ALA A C 1
ATOM 821 O O . ALA A 1 103 ? -4.894 -3.249 1.983 1.00 91.88 103 ALA A O 1
ATOM 822 N N . VAL A 1 104 ? -4.721 -4.213 4.018 1.00 92.31 104 VAL A N 1
ATOM 823 C CA . VAL A 1 104 ? -6.025 -3.768 4.514 1.00 92.31 104 VAL A CA 1
ATOM 824 C C . VAL A 1 104 ? -5.879 -2.332 5.028 1.00 92.31 104 VAL A C 1
ATOM 826 O O . VAL A 1 104 ? -5.104 -2.098 5.957 1.00 92.31 104 VAL A O 1
ATOM 829 N N . PRO A 1 105 ? -6.574 -1.350 4.434 1.00 92.06 105 PRO A N 1
ATOM 830 C CA . PRO A 1 105 ? -6.465 0.038 4.862 1.00 92.06 105 PRO A CA 1
ATOM 831 C C . PRO A 1 105 ? -7.224 0.298 6.170 1.00 92.06 105 PRO A C 1
ATOM 833 O O . PRO A 1 105 ? -8.254 -0.316 6.452 1.00 92.06 105 PRO A O 1
ATOM 836 N N . HIS A 1 106 ? -6.761 1.282 6.937 1.00 92.69 106 HIS A N 1
ATOM 837 C CA . HIS A 1 106 ? -7.493 1.809 8.089 1.00 92.69 106 HIS A CA 1
ATOM 838 C C . HIS A 1 106 ? -8.550 2.827 7.648 1.00 92.69 106 HIS A C 1
ATOM 840 O O . HIS A 1 106 ? -8.363 3.570 6.681 1.00 92.69 106 HIS A O 1
ATOM 846 N N . THR A 1 107 ? -9.674 2.885 8.361 1.00 92.81 107 THR A N 1
ATOM 847 C CA . THR A 1 107 ? -10.720 3.885 8.126 1.00 92.81 107 THR A CA 1
ATOM 848 C C . THR A 1 107 ? -11.389 4.320 9.424 1.00 92.81 107 THR A C 1
ATOM 850 O O . THR A 1 107 ? -11.527 3.529 10.351 1.00 92.81 107 THR A O 1
ATOM 853 N N . THR A 1 108 ? -11.837 5.576 9.473 1.00 95.38 108 THR A N 1
ATOM 854 C CA . THR A 1 108 ? -12.556 6.157 10.621 1.00 95.38 108 THR A CA 1
ATOM 855 C C . THR A 1 108 ? -14.073 6.145 10.466 1.00 95.38 108 THR A C 1
ATOM 857 O O . THR A 1 108 ? -14.798 6.517 11.391 1.00 95.38 108 THR A O 1
ATOM 860 N N . ARG A 1 109 ? -14.586 5.745 9.296 1.00 94.56 109 ARG A N 1
ATOM 861 C CA . ARG A 1 109 ? -16.031 5.574 9.106 1.00 94.56 109 ARG A CA 1
ATOM 862 C C . ARG A 1 109 ? -16.530 4.377 9.914 1.00 94.56 109 ARG A C 1
ATOM 864 O O . ARG A 1 109 ? -15.782 3.436 10.165 1.00 94.56 109 ARG A O 1
ATOM 871 N N . SER A 1 110 ? -17.820 4.359 10.230 1.00 92.62 110 SER A N 1
ATOM 872 C CA . SER A 1 110 ? -18.447 3.174 10.808 1.00 92.62 110 SER A CA 1
ATOM 873 C C . SER A 1 110 ? -18.515 2.024 9.799 1.00 92.62 110 SER A C 1
ATOM 875 O O . SER A 1 110 ? -18.662 2.214 8.583 1.00 92.62 110 SER A O 1
ATOM 877 N N . LYS A 1 111 ? -18.411 0.808 10.331 1.00 93.25 111 LYS A N 1
ATOM 878 C CA . LYS A 1 111 ? -18.578 -0.440 9.591 1.00 93.25 111 LYS A CA 1
ATOM 879 C C . LYS A 1 111 ? -20.022 -0.598 9.105 1.00 93.25 111 LYS A C 1
ATOM 881 O O . LYS A 1 111 ? -20.957 -0.445 9.892 1.00 93.25 111 LYS A O 1
ATOM 886 N N . LYS A 1 112 ? -20.211 -0.929 7.822 1.00 92.25 112 LYS A N 1
ATOM 887 C CA . LYS A 1 112 ? -21.524 -1.286 7.254 1.00 92.25 112 LYS A CA 1
ATOM 888 C C . LYS A 1 112 ? -21.861 -2.750 7.582 1.00 92.25 112 LYS A C 1
ATOM 890 O O . LYS A 1 112 ? -20.977 -3.564 7.836 1.00 92.25 112 LYS A O 1
ATOM 895 N N . SER A 1 113 ? -23.144 -3.113 7.535 1.00 92.25 113 SER A N 1
ATOM 896 C CA . SER A 1 113 ? -23.630 -4.460 7.895 1.00 92.25 113 SER A CA 1
ATOM 897 C C . SER A 1 113 ? -23.029 -5.598 7.058 1.00 92.25 113 SER A C 1
ATOM 899 O O . SER A 1 113 ? -22.825 -6.691 7.578 1.00 92.25 113 SER A O 1
ATOM 901 N N . HIS A 1 114 ? -22.723 -5.347 5.784 1.00 88.69 114 HIS A N 1
ATOM 902 C CA . HIS A 1 114 ? -22.167 -6.336 4.853 1.00 88.69 114 HIS A CA 1
ATOM 903 C C . HIS A 1 114 ? -20.630 -6.417 4.866 1.00 88.69 114 HIS A C 1
ATOM 905 O O . HIS A 1 114 ? -20.051 -7.165 4.081 1.00 88.69 114 HIS A O 1
ATOM 911 N N . GLU A 1 115 ? -19.958 -5.636 5.712 1.00 89.56 115 GLU A N 1
ATOM 912 C CA . GLU A 1 115 ? -18.496 -5.572 5.768 1.00 89.56 115 GLU A CA 1
ATOM 913 C C . GLU A 1 115 ? -17.939 -6.444 6.891 1.00 89.56 115 GLU A C 1
ATOM 915 O O . GLU A 1 115 ? -18.621 -6.762 7.871 1.00 89.56 115 GLU A O 1
ATOM 920 N N . LYS A 1 116 ? -16.669 -6.823 6.776 1.00 91.38 116 LYS A N 1
ATOM 921 C CA . LYS A 1 116 ? -15.929 -7.605 7.762 1.00 91.38 116 LYS A CA 1
ATOM 922 C C . LYS A 1 116 ? -14.704 -6.819 8.231 1.00 91.38 116 LYS A C 1
ATOM 924 O O . LYS A 1 116 ? -13.972 -6.219 7.448 1.00 91.38 116 LYS A O 1
ATOM 929 N N . GLU A 1 117 ? -14.518 -6.826 9.548 1.00 92.94 117 GLU A N 1
ATOM 930 C CA . GLU A 1 117 ? -13.350 -6.225 10.199 1.00 92.94 117 GLU A CA 1
ATOM 931 C C . GLU A 1 117 ? -12.088 -6.948 9.724 1.00 92.94 117 GLU A C 1
ATOM 933 O O . GLU A 1 117 ? -12.085 -8.180 9.676 1.00 92.94 117 GLU A O 1
ATOM 938 N N . GLY A 1 118 ? -11.047 -6.206 9.351 1.00 91.12 118 GLY A N 1
ATOM 939 C CA . GLY A 1 118 ? -9.777 -6.781 8.905 1.00 91.12 118 GLY A CA 1
ATOM 940 C C . GLY A 1 118 ? -9.804 -7.411 7.510 1.00 91.12 118 GLY A C 1
ATOM 941 O O . GLY A 1 118 ? -8.822 -8.029 7.111 1.00 91.12 118 GLY A O 1
ATOM 942 N N . VAL A 1 119 ? -10.903 -7.268 6.760 1.00 90.69 119 VAL A N 1
ATOM 943 C CA . VAL A 1 119 ? -11.007 -7.726 5.364 1.00 90.69 119 VAL A CA 1
ATOM 944 C C . VAL A 1 119 ? -11.159 -6.529 4.437 1.00 90.69 119 VAL A C 1
ATOM 946 O O . VAL A 1 119 ? -10.295 -6.278 3.601 1.00 90.69 119 VAL A O 1
ATOM 949 N N . GLU A 1 120 ? -12.242 -5.762 4.584 1.00 89.00 120 GLU A N 1
ATOM 950 C CA . GLU A 1 120 ? -12.431 -4.537 3.805 1.00 89.00 120 GLU A CA 1
ATOM 951 C C . GLU A 1 120 ? -11.588 -3.389 4.358 1.00 89.00 120 GLU A C 1
ATOM 953 O O . GLU A 1 120 ? -10.915 -2.695 3.597 1.00 89.00 120 GLU A O 1
ATOM 958 N N . TYR A 1 121 ? -11.653 -3.195 5.675 1.00 92.31 121 TYR A N 1
ATOM 959 C CA . TYR A 1 121 ? -10.946 -2.151 6.403 1.00 92.31 121 TYR A CA 1
ATOM 960 C C . TYR A 1 121 ? -10.655 -2.603 7.835 1.00 92.31 121 TYR A C 1
ATOM 962 O O . TYR A 1 121 ? -11.364 -3.448 8.388 1.00 92.31 121 TYR A O 1
ATOM 970 N N . ASN A 1 122 ? -9.662 -1.962 8.441 1.00 94.31 122 ASN A N 1
ATOM 971 C CA . ASN A 1 122 ? -9.535 -1.873 9.891 1.00 94.31 122 ASN A CA 1
ATOM 972 C C . ASN A 1 122 ? -10.317 -0.635 10.349 1.00 94.31 122 ASN A C 1
ATOM 974 O O . ASN A 1 122 ? -9.955 0.500 10.011 1.00 94.31 122 ASN A O 1
ATOM 978 N N . PHE A 1 123 ? -11.418 -0.843 11.061 1.00 95.00 123 PHE A N 1
ATOM 979 C CA . PHE A 1 123 ? -12.318 0.218 11.492 1.00 95.00 123 PHE A CA 1
ATOM 980 C C . PHE A 1 123 ? -11.842 0.774 12.832 1.00 95.00 123 PHE A C 1
ATOM 982 O O . PHE A 1 123 ? -11.989 0.152 13.882 1.00 95.00 123 PHE A O 1
ATOM 989 N N . VAL A 1 124 ? -11.263 1.970 12.796 1.00 96.44 124 VAL A N 1
ATOM 990 C CA . VAL A 1 124 ? -10.638 2.608 13.958 1.00 96.44 124 VAL A CA 1
ATOM 991 C C . VAL A 1 124 ? -11.371 3.882 14.350 1.00 96.44 124 VAL A C 1
ATOM 993 O O . VAL A 1 124 ? -12.054 4.516 13.546 1.00 96.44 124 VAL A O 1
ATOM 996 N N . SER A 1 125 ? -11.236 4.293 15.610 1.00 97.31 125 SER A N 1
ATOM 997 C CA . SER A 1 125 ? -11.752 5.592 16.035 1.00 97.31 125 SER A CA 1
ATOM 998 C C . SER A 1 125 ? -10.934 6.723 15.408 1.00 97.31 125 SER A C 1
ATOM 1000 O O . SER A 1 125 ? -9.751 6.565 15.101 1.00 97.31 125 SER A O 1
ATOM 1002 N N . LYS A 1 126 ? -11.548 7.902 15.268 1.00 96.25 126 LYS A N 1
ATOM 1003 C CA . LYS A 1 126 ? -10.843 9.100 14.794 1.00 96.25 126 LYS A CA 1
ATOM 1004 C C . LYS A 1 126 ? -9.612 9.421 15.651 1.00 96.25 126 LYS A C 1
ATOM 1006 O O . LYS A 1 126 ? -8.557 9.706 15.103 1.00 96.25 126 LYS A O 1
ATOM 1011 N N . GLN A 1 127 ? -9.738 9.308 16.973 1.00 96.75 127 GLN A N 1
ATOM 1012 C CA . GLN A 1 127 ? -8.638 9.559 17.905 1.00 96.75 127 GLN A CA 1
ATOM 1013 C C . GLN A 1 127 ? -7.475 8.572 17.717 1.00 96.75 127 GLN A C 1
ATOM 1015 O O . GLN A 1 127 ? -6.320 8.992 17.735 1.00 96.75 127 GLN A O 1
ATOM 1020 N N . SER A 1 128 ? -7.762 7.278 17.518 1.00 95.38 128 SER A N 1
ATOM 1021 C CA . SER A 1 128 ? -6.721 6.278 17.237 1.00 95.38 128 SER A CA 1
ATOM 1022 C C . SER A 1 128 ? -6.007 6.602 15.933 1.00 95.38 128 SER A C 1
ATOM 1024 O O . SER A 1 128 ? -4.791 6.716 15.924 1.00 95.38 128 SER A O 1
ATOM 1026 N N . PHE A 1 129 ? -6.767 6.860 14.866 1.00 95.50 129 PHE A N 1
ATOM 1027 C CA . PHE A 1 129 ? -6.206 7.189 13.557 1.00 95.50 129 PHE A CA 1
ATOM 1028 C C . PHE A 1 129 ? -5.301 8.431 13.609 1.00 95.50 129 PHE A C 1
ATOM 1030 O O . PHE A 1 129 ? -4.215 8.437 13.043 1.00 95.50 129 PHE A O 1
ATOM 1037 N N . GLU A 1 130 ? -5.721 9.488 14.312 1.00 95.88 130 GLU A N 1
ATOM 1038 C CA . GLU A 1 130 ? -4.905 10.697 14.502 1.00 95.88 130 GLU A CA 1
ATOM 1039 C C . GLU A 1 130 ? -3.632 10.421 15.311 1.00 95.88 130 GLU A C 1
ATOM 1041 O O . GLU A 1 130 ? -2.580 10.987 15.016 1.00 95.88 130 GLU A O 1
ATOM 1046 N N . THR A 1 131 ? -3.714 9.533 16.303 1.00 96.00 131 THR A N 1
ATOM 1047 C CA . THR A 1 131 ? -2.554 9.105 17.094 1.00 96.00 131 THR A CA 1
ATOM 1048 C C . THR A 1 131 ? -1.563 8.322 16.232 1.00 96.00 131 THR A C 1
ATOM 1050 O O . THR A 1 131 ? -0.367 8.593 16.300 1.00 96.00 131 THR A O 1
ATOM 1053 N N . ASP A 1 132 ? -2.043 7.406 15.390 1.00 93.06 132 ASP A N 1
ATOM 1054 C CA . ASP A 1 132 ? -1.203 6.594 14.500 1.00 93.06 132 ASP A CA 1
ATOM 1055 C C . ASP A 1 132 ? -0.458 7.479 13.488 1.00 93.06 132 ASP A C 1
ATOM 1057 O O . ASP A 1 132 ? 0.759 7.363 13.333 1.00 93.06 132 ASP A O 1
ATOM 1061 N N . VAL A 1 133 ? -1.148 8.478 12.918 1.00 92.69 133 VAL A N 1
ATOM 1062 C CA . VAL A 1 133 ? -0.536 9.495 12.043 1.00 92.69 133 VAL A CA 1
ATOM 1063 C C . VAL A 1 133 ? 0.575 10.268 12.761 1.00 92.69 133 VAL A C 1
ATOM 1065 O O . VAL A 1 133 ? 1.646 10.464 12.193 1.00 92.69 133 VAL A O 1
ATOM 1068 N N . GLN A 1 134 ? 0.363 10.690 14.012 1.00 93.88 134 GLN A N 1
ATOM 1069 C CA . GLN A 1 134 ? 1.392 11.394 14.795 1.00 93.88 134 GLN A CA 1
ATOM 1070 C C . GLN A 1 134 ? 2.578 10.494 15.159 1.00 93.88 134 GLN A C 1
ATOM 1072 O O . GLN A 1 134 ? 3.705 10.972 15.281 1.00 93.88 134 GLN A O 1
ATOM 1077 N N . GLN A 1 135 ? 2.336 9.195 15.333 1.00 93.69 135 GLN A N 1
ATOM 1078 C CA . GLN A 1 135 ? 3.365 8.206 15.649 1.00 93.69 135 GLN A CA 1
ATOM 1079 C C . GLN A 1 135 ? 4.093 7.662 14.412 1.00 93.69 135 GLN A C 1
ATOM 1081 O O . GLN A 1 135 ? 5.032 6.888 14.585 1.00 93.69 135 GLN A O 1
ATOM 1086 N N . ASN A 1 136 ? 3.701 8.066 13.196 1.00 85.81 136 ASN A N 1
ATOM 1087 C CA . ASN A 1 136 ? 4.160 7.474 11.933 1.00 85.81 136 ASN A CA 1
ATOM 1088 C C . ASN A 1 136 ? 4.011 5.943 11.925 1.00 85.81 136 ASN A C 1
ATOM 1090 O O . ASN A 1 136 ? 4.949 5.217 11.583 1.00 85.81 136 ASN A O 1
ATOM 1094 N N . LYS A 1 137 ? 2.840 5.467 12.352 1.00 60.28 137 LYS A N 1
ATOM 1095 C CA . LYS A 1 137 ? 2.469 4.050 12.376 1.00 60.28 137 LYS A CA 1
ATOM 1096 C C . LYS A 1 137 ? 1.352 3.733 11.393 1.00 60.28 137 LYS A C 1
ATOM 1098 O O . LYS A 1 137 ? 0.500 4.616 11.154 1.00 60.28 137 LYS A O 1
#

Secondary structure (DSSP, 8-state):
--PPPP----------EETTEE-TT-S-------------TTHHHHHHHHSTT---SS-------PPTTPPPPP------TTS-HHHHHHHHHHH-TTT---PPPEE-SPPPTT--BTTTBEE--HHHHHHHHHHT-

Radius of gyration: 21.52 Å; Cα contacts (8 Å, |Δi|>4): 80; chains: 1; bounding box: 80×49×35 Å

Mean predicted aligned error: 13.11 Å

Nearest PDB structures (foldseek):
  3ney-assembly2_B  TM=8.288E-01  e=7.093E-03  Homo sapiens
  4f4j-assembly2_B-2  TM=8.000E-01  e=2.282E-02  Saccharomyces cerevisiae S288C

Organism: Bambusicola thoracicus (NCBI:txid9083)